Protein AF-A0A239HF81-F1 (afdb_monomer_lite)

InterPro domains:
  IPR054194 Protein of unknown function DUF6899 [PF21840] (1-82)

Organism: Ekhidna lutea (NCBI:txid447679)

Sequence (82 aa):
MPYIKQEDRPKLDQLVEQMKEAGIAANGDLNYLLYAFCKRHVSPSYNNYKNFIGELNQCATEIERRILAPYEDEKMRENGDV

Structure (mmCIF, N/CA/C/O backbone):
data_AF-A0A239HF81-F1
#
_entry.id   AF-A0A239HF81-F1
#
loop_
_atom_site.group_PDB
_atom_site.id
_atom_site.type_symbol
_atom_site.label_atom_id
_atom_site.label_alt_id
_atom_site.label_comp_id
_atom_site.label_asym_id
_atom_site.label_entity_id
_atom_site.label_seq_id
_atom_site.pdbx_PDB_ins_code
_atom_site.Cartn_x
_atom_site.Cartn_y
_atom_site.Cartn_z
_atom_site.occupancy
_atom_site.B_iso_or_equiv
_atom_site.auth_seq_id
_atom_site.auth_comp_id
_atom_site.auth_asym_id
_atom_site.auth_atom_id
_atom_site.pdbx_PDB_model_num
ATOM 1 N N . MET A 1 1 ? -5.768 9.468 -1.450 1.00 80.06 1 MET A N 1
ATOM 2 C CA . MET A 1 1 ? -4.666 10.147 -2.166 1.00 80.06 1 MET A CA 1
ATOM 3 C C . MET A 1 1 ? -5.163 11.386 -2.912 1.00 80.06 1 MET A C 1
ATOM 5 O O . MET A 1 1 ? -5.920 11.232 -3.866 1.00 80.06 1 MET A O 1
ATOM 9 N N . PRO A 1 2 ? -4.797 12.611 -2.489 1.00 81.50 2 PRO A N 1
ATOM 10 C CA . PRO A 1 2 ? -5.260 13.853 -3.127 1.00 81.50 2 PRO A CA 1
ATOM 11 C C . PRO A 1 2 ? -4.686 14.080 -4.536 1.00 81.50 2 PRO A C 1
ATOM 13 O O . PRO A 1 2 ? -5.238 14.864 -5.295 1.00 81.50 2 PRO A O 1
ATOM 16 N N . TYR A 1 3 ? -3.608 13.380 -4.889 1.00 87.31 3 TYR A N 1
ATOM 17 C CA . TYR A 1 3 ? -2.898 13.513 -6.163 1.00 87.31 3 TYR A CA 1
ATOM 18 C C . TYR A 1 3 ? -3.408 12.581 -7.279 1.00 87.31 3 TYR A C 1
ATOM 20 O O . TYR A 1 3 ? -2.994 12.731 -8.423 1.00 87.31 3 TYR A O 1
ATOM 28 N N . ILE A 1 4 ? -4.311 11.638 -6.979 1.00 90.62 4 ILE A N 1
ATOM 29 C CA . ILE A 1 4 ? -5.012 10.846 -8.004 1.00 90.62 4 ILE A CA 1
ATOM 30 C C . ILE A 1 4 ? -6.273 11.610 -8.408 1.00 90.62 4 ILE A C 1
ATOM 32 O O . ILE A 1 4 ? -7.123 11.909 -7.550 1.00 90.62 4 ILE A O 1
ATOM 36 N N . LYS A 1 5 ? -6.396 11.910 -9.708 1.00 93.88 5 LYS A N 1
ATOM 37 C CA . LYS A 1 5 ? -7.561 12.600 -10.271 1.00 93.88 5 LYS A CA 1
ATOM 38 C C . LYS A 1 5 ? -8.830 11.809 -9.996 1.00 93.88 5 LYS A C 1
ATOM 40 O O . LYS A 1 5 ? -8.814 10.583 -9.975 1.00 93.88 5 LYS A O 1
ATOM 45 N N . GLN A 1 6 ? -9.940 12.510 -9.783 1.00 93.94 6 GLN A N 1
ATOM 46 C CA . GLN A 1 6 ? -11.211 11.857 -9.469 1.00 93.94 6 GLN A CA 1
ATOM 47 C C . GLN A 1 6 ? -11.677 10.932 -10.599 1.00 93.94 6 GLN A C 1
ATOM 49 O O . GLN A 1 6 ? -12.177 9.853 -10.306 1.00 93.94 6 GLN A O 1
ATOM 54 N N . GLU A 1 7 ? -11.435 11.302 -11.860 1.00 95.19 7 GLU A N 1
ATOM 55 C CA . GLU A 1 7 ? -11.764 10.481 -13.033 1.00 95.19 7 GLU A CA 1
ATOM 56 C C . GLU A 1 7 ? -11.001 9.145 -13.108 1.00 95.19 7 GLU A C 1
ATOM 58 O O . GLU A 1 7 ? -11.508 8.190 -13.691 1.00 95.19 7 GLU A O 1
ATOM 63 N N . ASP A 1 8 ? -9.822 9.047 -12.483 1.00 92.94 8 ASP A N 1
ATOM 64 C CA . ASP A 1 8 ? -8.980 7.845 -12.516 1.00 92.94 8 ASP A CA 1
ATOM 65 C C . ASP A 1 8 ? -9.329 6.842 -11.401 1.00 92.94 8 ASP A C 1
ATOM 67 O O . ASP A 1 8 ? -8.971 5.664 -11.483 1.00 92.94 8 ASP A O 1
ATOM 71 N N . ARG A 1 9 ? -10.035 7.285 -10.350 1.00 94.19 9 ARG A N 1
ATOM 72 C CA . ARG A 1 9 ? -10.356 6.452 -9.176 1.00 94.19 9 ARG A CA 1
ATOM 73 C C . ARG A 1 9 ? -11.260 5.263 -9.491 1.00 94.19 9 ARG A C 1
ATOM 75 O O . ARG A 1 9 ? -10.887 4.174 -9.068 1.00 94.19 9 ARG A O 1
ATOM 82 N N . PRO A 1 10 ? -12.343 5.388 -10.290 1.00 96.44 10 PRO A N 1
ATOM 83 C CA . PRO A 1 10 ? -13.254 4.268 -10.536 1.00 96.44 10 PRO A CA 1
ATOM 84 C C . PRO A 1 10 ? -12.558 3.014 -11.074 1.00 96.44 10 PRO A C 1
ATOM 86 O O . PRO A 1 10 ? -12.911 1.899 -10.706 1.00 96.44 10 PRO A O 1
ATOM 89 N N . LYS A 1 11 ? -11.525 3.187 -11.909 1.00 95.44 11 LYS A N 1
ATOM 90 C CA . LYS A 1 11 ? -10.723 2.071 -12.425 1.00 95.44 11 LYS A CA 1
ATOM 91 C C . LYS A 1 11 ? -9.933 1.368 -11.318 1.00 95.44 11 LYS A C 1
ATOM 93 O O . LYS A 1 11 ? -9.802 0.148 -11.342 1.00 95.44 11 LYS A O 1
ATOM 98 N N . LEU A 1 12 ? -9.359 2.131 -10.391 1.00 94.94 12 LEU A N 1
ATOM 99 C CA . LEU A 1 12 ? -8.606 1.584 -9.263 1.00 94.94 12 LEU A CA 1
ATOM 100 C C . LEU A 1 12 ? -9.549 0.924 -8.255 1.00 94.94 12 LEU A C 1
ATOM 102 O O . LEU A 1 12 ? -9.273 -0.185 -7.812 1.00 94.94 12 LEU A O 1
ATOM 106 N N . ASP A 1 13 ? -10.683 1.561 -7.969 1.00 96.12 13 ASP A N 1
ATOM 107 C CA . ASP A 1 13 ? -11.705 1.043 -7.059 1.00 96.12 13 ASP A CA 1
ATOM 108 C C . ASP A 1 13 ? -12.267 -0.293 -7.572 1.00 96.12 13 ASP A C 1
ATOM 110 O O . ASP A 1 13 ? -12.409 -1.246 -6.810 1.00 96.12 13 ASP A O 1
ATOM 114 N N . GLN A 1 14 ? -12.478 -0.422 -8.888 1.00 97.25 14 GLN A N 1
ATOM 115 C CA . GLN A 1 14 ? -12.882 -1.689 -9.500 1.00 97.25 14 GLN A CA 1
ATOM 116 C C . GL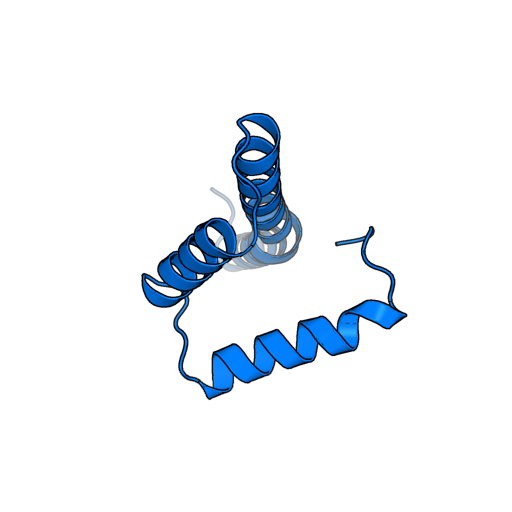N A 1 14 ? -11.864 -2.816 -9.252 1.00 97.25 14 GLN A C 1
ATOM 118 O O . GLN A 1 14 ? -12.262 -3.948 -8.985 1.00 97.25 14 GLN A O 1
ATOM 123 N N . LEU A 1 15 ? -10.559 -2.531 -9.325 1.00 95.94 15 LEU A 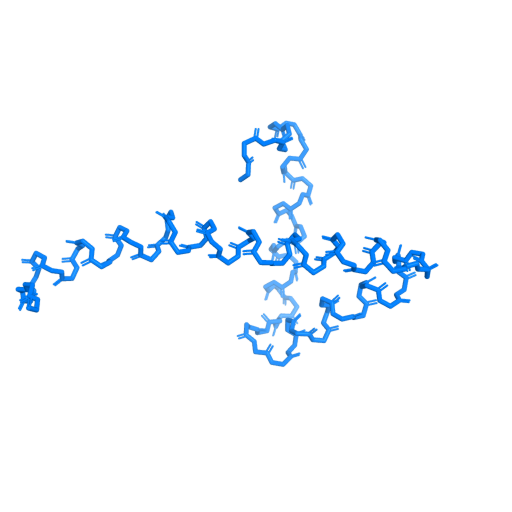N 1
ATOM 124 C CA . LEU A 1 15 ? -9.521 -3.532 -9.043 1.00 95.94 15 LEU A CA 1
ATOM 125 C C . LEU A 1 15 ? -9.535 -3.959 -7.570 1.00 95.94 15 LEU A C 1
ATOM 127 O O . LEU A 1 15 ? -9.308 -5.130 -7.276 1.00 95.94 15 LEU A O 1
ATOM 131 N N . VAL A 1 16 ? -9.823 -3.032 -6.653 1.00 95.50 16 VAL A N 1
ATOM 132 C CA . VAL A 1 16 ? -9.942 -3.335 -5.219 1.00 95.50 16 VAL A CA 1
ATOM 133 C C . VAL A 1 16 ? -11.102 -4.301 -4.965 1.00 95.50 16 VAL A C 1
ATOM 135 O O . VAL A 1 16 ? -10.919 -5.297 -4.262 1.00 95.50 16 VAL A O 1
ATOM 138 N N . GLU A 1 17 ? -12.261 -4.079 -5.588 1.00 97.38 17 GLU A N 1
ATOM 139 C CA . GLU A 1 17 ? -13.391 -5.010 -5.466 1.00 97.38 17 GLU A CA 1
ATOM 140 C C . GLU A 1 17 ? -13.082 -6.376 -6.093 1.00 97.38 17 GLU A C 1
ATOM 142 O O . GLU A 1 17 ? -13.379 -7.407 -5.494 1.00 97.38 17 GLU A O 1
ATOM 147 N N . GLN A 1 18 ? -12.379 -6.418 -7.228 1.00 97.25 18 GLN A N 1
ATOM 148 C CA . GLN A 1 18 ? -11.941 -7.684 -7.828 1.00 97.25 18 GLN A CA 1
ATOM 149 C C . GLN A 1 18 ? -10.981 -8.469 -6.926 1.00 97.25 18 GLN A C 1
ATOM 151 O O . GLN A 1 18 ? -11.054 -9.695 -6.863 1.00 97.25 18 GLN A O 1
ATOM 156 N N . MET A 1 19 ? -10.085 -7.789 -6.201 1.00 96.56 19 MET A N 1
ATOM 157 C CA . MET A 1 19 ? -9.215 -8.448 -5.220 1.00 96.56 19 MET A CA 1
ATOM 158 C C . MET A 1 19 ? -10.036 -9.096 -4.102 1.00 96.56 19 MET A C 1
ATOM 160 O O . MET A 1 19 ? -9.755 -10.228 -3.705 1.00 96.56 19 MET A O 1
ATOM 164 N N . LYS A 1 20 ? -11.078 -8.408 -3.626 1.00 95.88 20 LYS A N 1
ATOM 165 C CA . LYS A 1 20 ? -11.999 -8.937 -2.617 1.00 95.88 20 LYS A CA 1
ATOM 166 C C . LYS A 1 20 ? -12.784 -10.145 -3.137 1.00 95.88 20 LYS A C 1
ATOM 168 O O . LYS A 1 20 ? -12.853 -11.158 -2.447 1.00 95.88 20 LYS A O 1
ATOM 173 N N . GLU A 1 21 ? -13.333 -10.068 -4.349 1.00 97.50 21 GLU A N 1
ATOM 174 C CA . GLU A 1 21 ? -14.045 -11.178 -5.006 1.00 97.50 21 GLU A CA 1
ATOM 175 C C . GLU A 1 21 ? -13.145 -12.403 -5.224 1.00 97.50 21 GLU A C 1
ATOM 177 O O . GLU A 1 21 ? -13.594 -13.539 -5.079 1.00 97.50 21 GLU A O 1
ATOM 182 N N . ALA A 1 22 ? -11.860 -12.181 -5.508 1.00 97.25 22 ALA A N 1
ATOM 183 C CA . ALA A 1 22 ? -10.856 -13.233 -5.643 1.00 97.25 22 ALA A CA 1
ATOM 184 C C . ALA A 1 22 ? -10.421 -13.858 -4.301 1.00 97.25 22 ALA A C 1
ATOM 186 O O . ALA A 1 22 ? -9.584 -14.760 -4.295 1.00 97.25 22 ALA A O 1
ATOM 187 N N . GLY A 1 23 ? -10.966 -13.398 -3.169 1.00 97.19 23 GLY A N 1
ATOM 188 C CA . GLY A 1 23 ? -10.652 -13.925 -1.841 1.00 97.19 23 GLY A CA 1
ATOM 189 C C . GLY A 1 23 ? -9.275 -13.517 -1.318 1.00 97.19 23 GLY A C 1
ATOM 190 O O . GLY A 1 23 ? -8.747 -14.185 -0.432 1.00 97.19 23 GLY A O 1
ATOM 191 N N . ILE A 1 24 ? -8.685 -12.441 -1.850 1.00 97.50 24 ILE A N 1
ATOM 192 C CA . ILE A 1 24 ? -7.384 -11.943 -1.396 1.00 97.50 24 ILE A CA 1
ATOM 193 C C . ILE A 1 24 ? -7.510 -11.401 0.025 1.00 97.50 24 ILE A C 1
ATOM 195 O O . ILE A 1 24 ? -8.249 -10.447 0.282 1.00 97.50 24 ILE A O 1
ATOM 199 N N . ALA A 1 25 ? -6.739 -11.977 0.943 1.00 95.69 25 ALA A N 1
ATOM 200 C CA . ALA A 1 25 ? -6.686 -11.520 2.320 1.00 95.69 25 ALA A CA 1
ATOM 201 C C . ALA A 1 25 ? -5.583 -10.470 2.543 1.00 95.69 25 ALA A C 1
ATOM 203 O O . ALA A 1 25 ? -4.533 -10.458 1.894 1.00 95.69 25 ALA A O 1
ATOM 204 N N . ALA A 1 26 ? -5.794 -9.600 3.535 1.00 94.00 26 ALA A N 1
ATOM 205 C CA . ALA A 1 26 ? -4.803 -8.632 4.011 1.00 94.00 26 ALA A CA 1
ATOM 206 C C . ALA A 1 26 ? -3.713 -9.309 4.875 1.00 94.00 26 ALA A C 1
ATOM 208 O O . ALA A 1 26 ? -3.486 -8.947 6.026 1.00 94.00 26 ALA A O 1
ATOM 209 N N . ASN A 1 27 ? -3.073 -10.343 4.329 1.00 95.31 27 ASN A N 1
ATOM 210 C CA . ASN A 1 27 ? -2.025 -11.141 4.959 1.00 95.31 27 ASN A CA 1
ATOM 211 C C . ASN A 1 27 ? -0.883 -11.398 3.946 1.00 95.31 27 ASN A C 1
ATOM 213 O O . ASN A 1 27 ? -0.496 -10.499 3.194 1.00 95.31 27 ASN A O 1
ATOM 217 N N . GLY A 1 28 ? -0.335 -12.618 3.912 1.00 96.81 28 GLY A N 1
ATOM 218 C CA . GLY A 1 28 ? 0.639 -13.045 2.908 1.00 96.81 28 GLY A CA 1
ATOM 219 C C . GLY A 1 28 ? 0.179 -12.861 1.455 1.00 96.81 28 GLY A C 1
ATOM 220 O O . GLY A 1 28 ? 1.027 -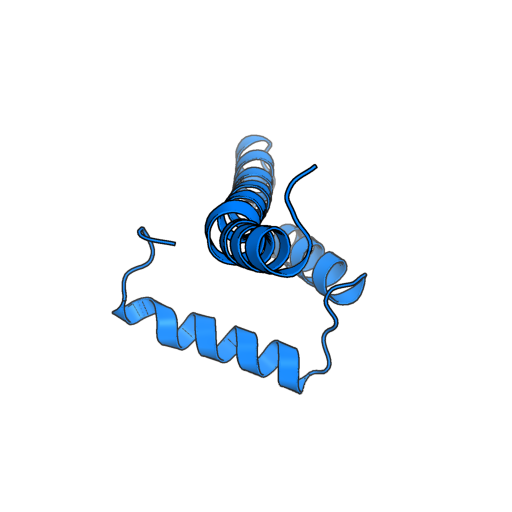12.590 0.608 1.00 96.81 28 GLY A O 1
ATOM 221 N N . ASP A 1 29 ? -1.124 -12.922 1.164 1.00 97.62 29 ASP A N 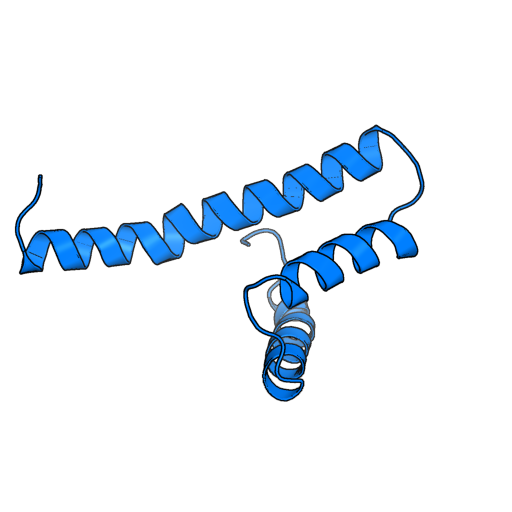1
ATOM 222 C CA . ASP A 1 29 ? -1.646 -12.765 -0.200 1.00 97.62 29 ASP A CA 1
ATOM 223 C C . ASP A 1 29 ? -1.400 -11.349 -0.725 1.00 97.62 29 ASP A C 1
ATOM 225 O O . ASP A 1 29 ? -0.785 -11.157 -1.779 1.00 97.62 29 ASP A O 1
ATOM 229 N N . LEU A 1 30 ? -1.815 -10.338 0.047 1.00 96.69 30 LEU A N 1
ATOM 230 C CA . LEU A 1 30 ? -1.563 -8.940 -0.286 1.00 96.69 30 LEU A CA 1
ATOM 231 C C . LEU A 1 30 ? -0.058 -8.654 -0.370 1.00 96.69 30 LEU A C 1
ATOM 233 O O . LEU A 1 30 ? 0.386 -7.982 -1.302 1.00 96.69 30 LEU A O 1
ATOM 237 N N . ASN A 1 31 ? 0.743 -9.207 0.548 1.00 97.19 31 ASN A N 1
ATOM 238 C CA . ASN A 1 31 ? 2.199 -9.059 0.498 1.00 97.19 31 ASN A CA 1
ATOM 239 C C . ASN A 1 31 ? 2.786 -9.616 -0.810 1.00 97.19 31 ASN A C 1
ATOM 241 O O . ASN A 1 31 ? 3.556 -8.930 -1.488 1.00 97.19 31 ASN A O 1
ATOM 245 N N . TYR A 1 32 ? 2.376 -10.825 -1.200 1.00 98.06 32 TYR A N 1
ATOM 246 C CA . TYR A 1 32 ? 2.819 -11.452 -2.438 1.00 98.06 32 TYR A CA 1
ATOM 247 C C . TYR A 1 32 ? 2.403 -10.642 -3.666 1.00 98.06 32 TYR A C 1
ATOM 249 O O . TYR A 1 32 ? 3.219 -10.466 -4.570 1.00 98.06 32 TYR A O 1
ATOM 257 N N . LEU A 1 33 ? 1.176 -10.112 -3.708 1.00 97.69 33 LEU A N 1
ATOM 258 C CA . LEU A 1 33 ? 0.705 -9.286 -4.823 1.00 97.69 33 LEU A CA 1
ATOM 259 C C . LEU A 1 33 ? 1.544 -8.018 -4.993 1.00 97.69 33 LEU A C 1
ATOM 261 O O . LEU A 1 33 ? 1.980 -7.723 -6.107 1.00 97.69 33 LEU A O 1
ATOM 265 N N . LEU A 1 34 ? 1.826 -7.302 -3.902 1.00 97.62 34 LEU A N 1
ATOM 266 C CA . LEU A 1 34 ? 2.650 -6.090 -3.932 1.00 97.62 34 LEU A CA 1
ATOM 267 C C . LEU A 1 34 ? 4.089 -6.405 -4.371 1.00 97.62 34 LEU A C 1
ATOM 269 O O . LEU A 1 34 ? 4.647 -5.719 -5.232 1.00 97.62 34 LEU A O 1
ATOM 273 N N . TYR A 1 35 ? 4.672 -7.487 -3.843 1.00 98.25 35 TYR A N 1
ATOM 274 C CA . TYR A 1 35 ? 5.988 -7.970 -4.261 1.00 98.25 35 TYR A CA 1
ATOM 275 C C . TYR A 1 35 ? 6.012 -8.365 -5.745 1.00 98.25 35 TYR A C 1
ATOM 277 O O . TYR A 1 35 ? 6.911 -7.962 -6.489 1.00 98.25 35 TYR A O 1
ATOM 285 N N . ALA A 1 36 ? 5.022 -9.136 -6.198 1.00 98.44 36 ALA A N 1
ATOM 286 C CA . ALA A 1 36 ? 4.921 -9.608 -7.572 1.00 98.44 36 ALA A CA 1
ATOM 287 C C . ALA A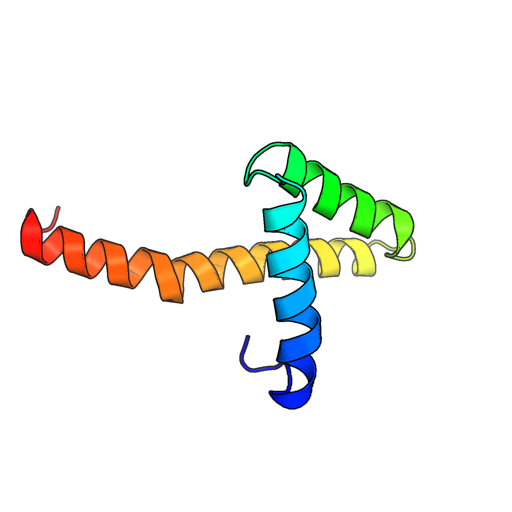 1 36 ? 4.718 -8.448 -8.552 1.00 98.44 36 ALA A C 1
ATOM 289 O O . ALA A 1 36 ? 5.328 -8.456 -9.623 1.00 98.44 36 ALA A O 1
ATOM 290 N N . PHE A 1 37 ? 3.923 -7.440 -8.181 1.00 98.00 37 PHE A N 1
ATOM 291 C CA . PHE A 1 37 ? 3.753 -6.222 -8.967 1.00 98.00 37 PHE A CA 1
ATOM 292 C C . PHE A 1 37 ? 5.091 -5.504 -9.151 1.00 98.00 37 PHE A C 1
ATOM 294 O O . PHE A 1 37 ? 5.490 -5.230 -10.283 1.00 98.00 37 PHE A O 1
ATOM 301 N N . CYS A 1 38 ? 5.829 -5.285 -8.056 1.00 98.38 38 CYS A N 1
ATOM 302 C CA . CYS A 1 38 ? 7.158 -4.679 -8.105 1.00 98.38 38 CYS A CA 1
ATOM 303 C C . CYS A 1 38 ? 8.100 -5.471 -9.020 1.00 98.38 38 CYS A C 1
ATOM 305 O O . CYS A 1 38 ? 8.636 -4.936 -9.988 1.00 98.38 38 CYS A O 1
ATOM 307 N N . LYS A 1 39 ? 8.223 -6.780 -8.779 1.00 98.25 39 LYS A N 1
ATOM 308 C CA . LYS A 1 39 ? 9.112 -7.673 -9.531 1.00 98.25 39 LYS A CA 1
ATOM 309 C C . LYS A 1 39 ? 8.825 -7.699 -11.037 1.00 98.25 39 LYS A C 1
ATOM 311 O O . LYS A 1 39 ? 9.754 -7.891 -11.817 1.00 98.25 39 LYS A O 1
ATOM 316 N N . ARG A 1 40 ? 7.559 -7.578 -11.450 1.00 98.44 40 ARG A N 1
ATOM 317 C CA . ARG A 1 40 ? 7.138 -7.710 -12.858 1.00 98.44 40 ARG A CA 1
ATOM 318 C C . ARG A 1 40 ? 7.057 -6.380 -13.603 1.00 98.44 40 ARG A C 1
ATOM 320 O O . ARG A 1 40 ? 7.223 -6.380 -14.819 1.00 98.44 40 ARG A O 1
ATOM 327 N N . HIS A 1 41 ? 6.778 -5.278 -12.908 1.00 98.25 41 HIS A N 1
ATOM 328 C CA . HIS A 1 41 ? 6.415 -4.011 -13.552 1.00 98.25 41 HIS A CA 1
ATOM 329 C C . HIS A 1 41 ? 7.318 -2.831 -13.182 1.00 98.25 41 HIS A C 1
ATOM 331 O O . HIS A 1 41 ? 7.290 -1.814 -13.874 1.00 98.25 41 HIS A O 1
ATOM 337 N N . VAL A 1 42 ? 8.150 -2.945 -12.145 1.00 98.19 42 VAL A N 1
ATOM 338 C CA . VAL A 1 42 ? 9.101 -1.891 -11.774 1.00 98.19 42 VAL A CA 1
ATOM 339 C C . VAL A 1 42 ? 10.456 -2.192 -12.411 1.00 98.19 42 VAL A C 1
ATOM 341 O O . VAL A 1 42 ? 11.065 -3.229 -12.162 1.00 98.19 42 VAL A O 1
ATOM 344 N N . SER A 1 43 ? 10.941 -1.275 -13.251 1.00 98.19 43 SER A N 1
ATOM 345 C CA . SER A 1 43 ? 12.233 -1.444 -13.930 1.00 98.19 43 SER A CA 1
ATOM 346 C C . SER A 1 43 ? 13.393 -1.454 -12.921 1.00 98.19 43 SER A C 1
ATOM 348 O O . SER A 1 43 ? 13.425 -0.561 -12.065 1.00 98.19 43 SER A O 1
ATOM 350 N N . PRO A 1 44 ? 14.371 -2.379 -13.029 1.00 98.19 44 PRO A N 1
ATOM 351 C CA . PRO A 1 44 ? 15.480 -2.476 -12.086 1.00 98.19 44 PRO A CA 1
ATOM 352 C C . PRO A 1 44 ? 16.286 -1.184 -11.968 1.00 98.19 44 PRO A C 1
ATOM 354 O O . PRO A 1 44 ? 16.970 -0.759 -12.896 1.00 98.19 44 PRO A O 1
ATOM 357 N N . SER A 1 45 ? 16.196 -0.553 -10.802 1.00 98.19 45 SER A N 1
ATOM 358 C CA . SER A 1 45 ? 16.966 0.632 -10.440 1.00 98.19 45 SER A CA 1
ATOM 359 C C . SER A 1 45 ? 16.807 0.878 -8.948 1.00 98.19 45 SER A C 1
ATOM 361 O O . SER A 1 45 ? 15.705 0.745 -8.412 1.00 98.19 45 SER A O 1
ATOM 363 N N . TYR A 1 46 ? 17.889 1.293 -8.286 1.00 97.88 46 TYR A N 1
ATOM 364 C CA . TYR A 1 46 ? 17.845 1.698 -6.882 1.00 97.88 46 TYR A CA 1
ATOM 365 C C . TYR A 1 46 ? 16.741 2.735 -6.633 1.00 97.88 46 TYR A C 1
ATOM 367 O O . TYR A 1 46 ? 15.938 2.579 -5.717 1.00 97.88 46 TYR A O 1
ATOM 375 N N . ASN A 1 47 ? 16.651 3.756 -7.492 1.00 98.50 47 ASN A N 1
ATOM 376 C CA . ASN A 1 47 ? 15.651 4.810 -7.343 1.00 98.50 47 ASN A CA 1
ATOM 377 C C . ASN A 1 47 ? 14.229 4.297 -7.580 1.00 98.50 47 ASN A C 1
ATOM 379 O O . ASN A 1 47 ? 13.331 4.687 -6.845 1.00 98.50 47 ASN A O 1
ATOM 383 N N . ASN A 1 48 ? 14.020 3.394 -8.539 1.00 98.44 48 ASN A N 1
ATOM 384 C CA . ASN A 1 48 ? 12.685 2.854 -8.799 1.00 98.44 48 ASN A CA 1
ATOM 385 C C . ASN A 1 48 ? 12.182 1.994 -7.634 1.00 98.44 48 ASN A C 1
ATOM 387 O O . ASN A 1 48 ? 11.043 2.155 -7.205 1.00 98.44 48 ASN A O 1
ATOM 391 N N . TYR A 1 49 ? 13.034 1.128 -7.080 1.00 98.50 49 TYR A N 1
ATOM 392 C CA . TYR A 1 49 ? 12.671 0.321 -5.914 1.00 98.50 49 TYR A CA 1
ATOM 393 C C . TYR A 1 49 ? 12.467 1.177 -4.668 1.00 98.50 49 TYR A C 1
ATOM 395 O O . TYR A 1 49 ? 11.481 0.995 -3.960 1.00 98.50 49 TYR A O 1
ATOM 403 N N . LYS A 1 50 ? 13.348 2.157 -4.436 1.00 98.50 50 LYS A N 1
ATOM 404 C CA . LYS A 1 50 ? 13.190 3.132 -3.353 1.00 98.50 50 LYS A CA 1
ATOM 405 C C . LYS A 1 50 ? 11.861 3.884 -3.467 1.00 98.50 50 LYS A C 1
ATOM 407 O O . LYS A 1 50 ? 11.174 4.033 -2.464 1.00 98.50 50 LYS A O 1
ATOM 412 N N . ASN A 1 51 ? 11.480 4.313 -4.671 1.00 98.44 51 ASN A N 1
ATOM 413 C CA . ASN A 1 51 ? 10.209 4.999 -4.900 1.00 98.44 51 ASN A CA 1
ATOM 414 C C . ASN A 1 51 ? 9.013 4.070 -4.654 1.00 98.44 51 ASN A C 1
ATOM 416 O O . ASN A 1 51 ? 8.100 4.460 -3.940 1.00 98.44 51 ASN A O 1
ATOM 420 N N . PHE A 1 52 ? 9.035 2.830 -5.163 1.00 98.44 52 PHE A N 1
ATOM 421 C CA . PHE A 1 52 ? 7.957 1.863 -4.919 1.00 98.44 52 PHE A CA 1
ATOM 422 C C . PHE A 1 52 ? 7.762 1.579 -3.423 1.00 98.44 52 PHE A C 1
ATOM 424 O O . PHE A 1 52 ? 6.638 1.601 -2.932 1.00 98.44 52 PHE A O 1
ATOM 431 N N . ILE A 1 53 ? 8.856 1.376 -2.680 1.00 98.44 53 ILE A N 1
ATOM 432 C CA . ILE A 1 53 ? 8.820 1.227 -1.216 1.00 98.44 53 ILE A CA 1
ATOM 433 C C . ILE A 1 53 ? 8.255 2.494 -0.557 1.00 98.44 53 ILE A C 1
ATOM 435 O O . ILE A 1 53 ? 7.458 2.401 0.373 1.00 98.44 53 ILE A O 1
ATOM 439 N N . GLY A 1 54 ? 8.630 3.674 -1.058 1.00 98.06 54 GLY A N 1
ATOM 440 C CA . GLY A 1 54 ? 8.086 4.955 -0.612 1.00 98.06 54 GLY A CA 1
ATOM 441 C C . GLY A 1 54 ? 6.564 5.039 -0.744 1.00 98.06 54 GLY A C 1
ATOM 442 O O . GLY A 1 54 ? 5.905 5.435 0.213 1.00 98.06 54 GLY A O 1
ATOM 443 N N . GLU A 1 55 ? 5.996 4.601 -1.870 1.00 97.31 55 GLU A N 1
ATOM 444 C CA . GLU A 1 55 ? 4.538 4.580 -2.072 1.00 97.31 55 GLU A CA 1
ATOM 445 C C . GLU A 1 55 ? 3.824 3.634 -1.092 1.00 97.31 55 GLU A C 1
ATOM 447 O O . GLU A 1 55 ? 2.757 3.968 -0.574 1.00 97.31 55 GLU A O 1
ATOM 452 N N . LEU A 1 56 ? 4.424 2.478 -0.776 1.00 97.44 56 LEU A N 1
ATOM 453 C CA . LEU A 1 56 ? 3.881 1.564 0.238 1.00 97.44 56 LEU A CA 1
ATOM 454 C C . LEU A 1 56 ? 3.862 2.210 1.629 1.00 97.44 56 LEU A C 1
ATOM 456 O O . LEU A 1 56 ? 2.853 2.138 2.329 1.00 97.44 56 LEU A O 1
ATOM 460 N N . ASN A 1 57 ? 4.949 2.882 2.009 1.00 97.88 57 ASN A N 1
ATOM 461 C CA . ASN A 1 57 ? 5.036 3.582 3.291 1.00 97.88 57 ASN A CA 1
ATOM 462 C C . ASN A 1 57 ? 4.036 4.743 3.363 1.00 97.88 57 ASN A C 1
ATOM 464 O O . ASN A 1 57 ? 3.354 4.911 4.370 1.00 97.88 57 ASN A O 1
ATOM 468 N N . GLN A 1 58 ? 3.889 5.507 2.278 1.00 96.50 58 GLN A N 1
ATOM 469 C CA . GLN A 1 58 ? 2.921 6.599 2.217 1.00 96.50 58 GLN A CA 1
ATOM 470 C C . GLN A 1 58 ? 1.477 6.091 2.340 1.00 96.50 58 GLN A C 1
ATOM 472 O O . GLN A 1 58 ? 0.642 6.757 2.955 1.00 96.50 58 GLN A O 1
ATOM 477 N N . CYS A 1 59 ? 1.173 4.915 1.779 1.00 95.88 59 CYS A N 1
ATOM 478 C CA . CYS A 1 59 ? -0.116 4.253 1.967 1.00 95.88 59 CYS A CA 1
ATOM 479 C C . CYS A 1 59 ? -0.381 3.956 3.452 1.00 95.88 59 CYS A C 1
ATOM 481 O O . CYS A 1 59 ? -1.447 4.311 3.954 1.00 95.88 59 CYS A O 1
ATOM 483 N N . ALA A 1 60 ? 0.599 3.392 4.168 1.00 96.75 60 ALA A N 1
ATOM 484 C CA . ALA A 1 60 ? 0.485 3.124 5.603 1.00 96.75 60 ALA A CA 1
ATOM 485 C C . ALA A 1 60 ? 0.202 4.404 6.409 1.00 96.75 60 ALA A C 1
ATOM 487 O O . ALA A 1 60 ? -0.760 4.442 7.170 1.00 96.75 60 ALA A O 1
ATOM 488 N N . THR A 1 61 ? 0.940 5.490 6.158 1.00 97.50 61 THR A N 1
ATOM 489 C CA . THR A 1 61 ? 0.705 6.779 6.833 1.00 97.50 61 THR A CA 1
ATOM 490 C C . THR A 1 61 ? -0.688 7.355 6.550 1.00 97.50 61 THR A C 1
ATOM 492 O O . THR A 1 61 ? -1.306 7.966 7.420 1.00 97.50 61 THR A O 1
ATOM 495 N N . GLU A 1 62 ? -1.230 7.180 5.340 1.00 97.19 62 GLU A N 1
ATOM 496 C CA . GLU A 1 62 ? -2.597 7.625 5.040 1.00 97.19 62 GLU A CA 1
ATOM 497 C C . GLU A 1 62 ? -3.662 6.755 5.722 1.00 97.19 62 GLU A C 1
ATOM 499 O O . GLU A 1 62 ? -4.689 7.300 6.130 1.00 97.19 62 GLU A O 1
ATOM 504 N N . ILE A 1 63 ? -3.422 5.447 5.877 1.00 97.19 63 ILE A N 1
ATOM 505 C CA . ILE A 1 63 ? -4.275 4.551 6.674 1.00 97.19 63 ILE A CA 1
ATOM 506 C C . ILE A 1 63 ? -4.271 5.005 8.134 1.00 97.19 63 ILE A C 1
ATOM 508 O O . ILE A 1 63 ? -5.340 5.230 8.701 1.00 97.19 63 ILE A O 1
ATOM 512 N N . GLU A 1 64 ? -3.090 5.212 8.716 1.00 97.94 64 GLU A N 1
ATOM 513 C CA . GLU A 1 64 ? -2.940 5.701 10.089 1.00 97.94 64 GLU A CA 1
ATOM 514 C C . GLU A 1 64 ? -3.705 7.014 10.287 1.00 97.94 64 GLU A C 1
ATOM 516 O O . GLU A 1 64 ? -4.573 7.121 11.147 1.00 97.94 64 GLU A O 1
ATOM 521 N N . ARG A 1 65 ? -3.465 8.001 9.418 1.00 97.50 65 ARG A N 1
ATOM 522 C CA . ARG A 1 65 ? -4.042 9.342 9.555 1.00 97.50 65 ARG A CA 1
ATOM 523 C C . ARG A 1 65 ? -5.550 9.407 9.323 1.00 97.50 65 ARG A C 1
ATOM 525 O O . ARG A 1 65 ? -6.226 10.209 9.960 1.00 97.50 65 ARG A O 1
ATOM 532 N N . ARG A 1 66 ? -6.073 8.682 8.329 1.00 97.25 66 ARG A N 1
ATOM 533 C CA . ARG A 1 66 ? -7.469 8.847 7.874 1.00 97.25 66 ARG A CA 1
ATOM 534 C C . ARG A 1 66 ? -8.414 7.764 8.367 1.00 97.25 66 ARG A C 1
ATOM 536 O O . ARG A 1 66 ? -9.620 7.969 8.267 1.00 97.25 66 ARG A O 1
ATOM 543 N N . ILE A 1 67 ? -7.891 6.628 8.816 1.00 97.44 67 ILE A N 1
ATOM 544 C CA . ILE A 1 67 ? -8.695 5.470 9.214 1.00 97.44 67 ILE A CA 1
ATOM 545 C C . ILE A 1 67 ? -8.437 5.144 10.680 1.00 97.44 67 ILE A C 1
ATOM 547 O O . ILE A 1 67 ? -9.384 5.129 11.461 1.00 97.44 67 ILE A O 1
ATOM 551 N N . LEU A 1 68 ? -7.174 4.927 11.061 1.00 98.06 68 LEU A N 1
ATOM 552 C CA . LEU A 1 68 ? -6.842 4.500 12.420 1.00 98.06 68 LEU A CA 1
ATOM 553 C C . LEU A 1 68 ? -7.055 5.619 13.443 1.00 98.06 68 LEU A C 1
ATOM 555 O O . LEU A 1 68 ? -7.774 5.400 14.407 1.00 98.06 68 LEU A O 1
ATOM 559 N N . ALA A 1 69 ? -6.521 6.818 13.206 1.00 97.94 69 ALA A N 1
ATOM 560 C CA . ALA A 1 69 ? -6.637 7.921 14.159 1.00 97.94 69 ALA A CA 1
ATOM 561 C C . ALA A 1 69 ? -8.105 8.290 14.480 1.00 97.94 69 ALA A C 1
ATOM 563 O O . ALA A 1 69 ? -8.445 8.352 15.658 1.00 97.94 69 ALA A O 1
ATOM 564 N N . PRO A 1 70 ? -9.032 8.420 13.503 1.00 98.06 70 PRO A N 1
ATOM 565 C CA . PRO A 1 70 ? -10.449 8.631 13.823 1.00 98.06 70 PRO A CA 1
ATOM 566 C C . PRO A 1 70 ? -11.093 7.483 14.612 1.00 98.06 70 PRO A C 1
ATOM 568 O O . PRO A 1 70 ? -11.980 7.719 15.431 1.00 98.06 70 PRO A O 1
ATOM 571 N N . TYR A 1 71 ? -10.668 6.242 14.357 1.00 97.94 71 TYR A N 1
ATOM 572 C CA . TYR A 1 71 ? -11.125 5.078 15.114 1.00 97.94 71 TYR A CA 1
ATOM 573 C C . TYR A 1 71 ? -10.596 5.105 16.556 1.00 97.94 71 TYR A C 1
ATOM 575 O O . TYR A 1 71 ? -11.340 4.817 17.489 1.00 97.94 71 TYR A O 1
ATOM 583 N N . GLU A 1 72 ? -9.343 5.504 16.768 1.00 97.88 72 GLU A N 1
ATOM 584 C CA . GLU A 1 72 ? -8.769 5.696 18.103 1.00 97.88 72 GLU A CA 1
ATOM 585 C C . GLU A 1 72 ? -9.470 6.838 18.848 1.00 97.88 72 GLU A C 1
ATOM 587 O O . GLU A 1 72 ? -9.843 6.657 20.003 1.00 97.88 72 GLU A O 1
ATOM 592 N N . ASP A 1 73 ? -9.783 7.950 18.175 1.00 97.81 73 ASP A N 1
ATOM 593 C CA . ASP A 1 73 ? -10.588 9.046 18.734 1.00 97.81 73 ASP A CA 1
ATOM 594 C C . ASP A 1 73 ? -11.975 8.583 19.200 1.00 97.81 73 ASP A C 1
ATOM 596 O O . ASP A 1 73 ? -12.529 9.097 20.176 1.00 97.81 73 ASP A O 1
ATOM 600 N N . GLU A 1 74 ? -12.582 7.636 18.486 1.00 97.81 74 GLU A N 1
ATOM 601 C CA . GLU A 1 74 ? -13.822 6.983 18.905 1.00 97.81 74 GLU A CA 1
ATOM 602 C C . GLU A 1 74 ? -13.603 6.108 20.138 1.00 97.81 74 GLU A C 1
ATOM 604 O O . GLU A 1 74 ? -14.335 6.243 21.120 1.00 97.81 74 GLU A O 1
ATOM 609 N N . LYS A 1 75 ? -12.553 5.283 20.144 1.00 98.00 75 LYS A N 1
ATOM 610 C CA . LYS A 1 75 ? -12.247 4.396 21.272 1.00 98.00 75 LYS A CA 1
ATOM 611 C C . LYS A 1 75 ? -11.833 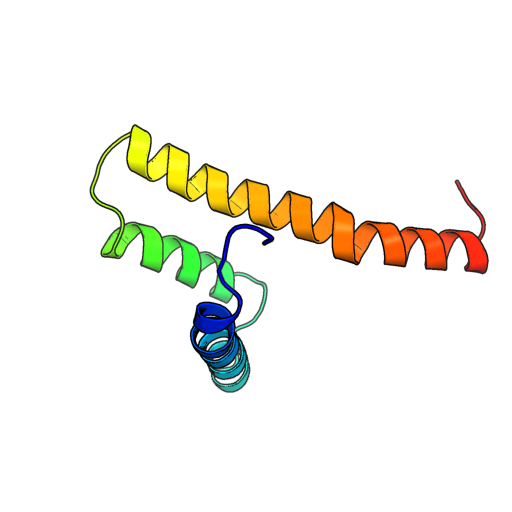5.142 22.538 1.00 98.00 75 LYS A C 1
ATOM 613 O O . LYS A 1 75 ? -12.203 4.687 23.617 1.00 98.00 75 LYS A O 1
ATOM 618 N N . MET A 1 76 ? -11.168 6.291 22.429 1.00 97.81 76 MET A N 1
ATOM 619 C CA . MET A 1 76 ? -10.862 7.169 23.566 1.00 97.81 76 MET A CA 1
ATOM 620 C C . MET A 1 76 ? -12.135 7.750 24.188 1.00 97.81 76 MET A C 1
ATOM 622 O O . MET A 1 76 ? -12.259 7.820 25.409 1.00 97.81 76 MET A O 1
ATOM 626 N N . ARG A 1 77 ? -13.128 8.124 23.367 1.00 96.81 77 ARG A N 1
ATOM 627 C CA . ARG A 1 77 ? -14.433 8.595 23.865 1.00 96.81 77 ARG A CA 1
ATOM 628 C C . ARG A 1 77 ? -15.222 7.495 24.577 1.00 96.81 77 ARG A C 1
ATOM 630 O O . ARG A 1 77 ? -15.942 7.796 25.523 1.00 96.81 77 ARG A O 1
ATOM 637 N N . GLU A 1 78 ? -15.106 6.251 24.118 1.00 97.56 78 GLU A N 1
ATOM 638 C CA . GLU A 1 78 ? -15.810 5.098 24.694 1.00 97.56 78 GLU A CA 1
ATOM 639 C C . GLU A 1 78 ? -15.146 4.557 25.965 1.00 97.56 78 GLU A C 1
ATOM 641 O O . GLU A 1 78 ? -15.837 4.255 26.937 1.00 97.56 78 GLU A O 1
ATOM 646 N N . ASN A 1 79 ? -13.819 4.422 25.958 1.00 97.75 79 ASN A N 1
ATOM 647 C CA . ASN A 1 79 ? -13.079 3.670 26.974 1.00 97.75 79 ASN A CA 1
ATOM 648 C C . ASN A 1 79 ? -12.209 4.552 27.881 1.00 97.75 79 ASN A C 1
ATOM 650 O O . ASN A 1 79 ? -11.644 4.046 28.850 1.00 97.75 79 ASN A O 1
ATOM 654 N N . GLY A 1 80 ? -12.122 5.853 27.592 1.00 92.25 80 GLY A N 1
ATOM 655 C CA . GLY A 1 80 ? -11.136 6.752 28.182 1.00 92.25 80 GLY A CA 1
ATOM 656 C C . GLY A 1 80 ? -9.825 6.758 27.394 1.00 92.25 80 GLY A C 1
ATOM 657 O O . GLY A 1 80 ? -9.519 5.825 26.651 1.00 92.25 80 GLY A O 1
ATOM 658 N N . ASP A 1 81 ? -9.078 7.846 27.547 1.00 91.31 81 ASP A N 1
ATOM 659 C CA . ASP A 1 81 ? -7.713 7.980 27.034 1.00 91.31 81 ASP A CA 1
ATOM 660 C C . ASP A 1 81 ? -6.704 7.328 28.005 1.00 91.31 81 ASP A C 1
ATOM 662 O O . ASP A 1 81 ? -7.042 7.082 29.170 1.00 91.31 81 ASP A O 1
ATOM 666 N N . VAL A 1 82 ? -5.497 7.021 27.518 1.00 83.25 82 VAL A N 1
ATOM 667 C CA . VAL A 1 82 ? -4.399 6.395 28.287 1.00 83.25 82 VAL A CA 1
ATOM 668 C C . VAL A 1 82 ? -3.686 7.402 29.186 1.00 83.25 82 VAL A C 1
ATOM 670 O O . VAL A 1 82 ? -3.347 8.507 28.712 1.00 83.25 82 VAL A O 1
#

Radius of gyration: 16.33 Å; chains: 1; bounding box: 34×28×42 Å

Secondary structure (DSSP, 8-state):
-TTS-GGGHHHHHHHHHHHHHTT--TTHHHHHHHHHHHHHHS-S-HHHHHHHHHHHHHHHHHHIIIIIHHHHHHHHHHH---

Foldseek 3Di:
DVPDDPVRVVVVVVVVVVCVVVVQDPDVSVVVVLVVCCVPPFDDDPVSVVVSVVVVVVVVVCCCVPPVVVVVVVVCVVPNDD

pLDDT: mean 96.27, std 3.47, range [80.06, 98.5]